Protein AF-J0L8F0-F1 (afdb_monomer)

Sequence (133 aa):
MSTRRCDAIWCPTTRRSVKHNFESKLPKYVKAKKAAEAAEATQSTLDDHLEPTLEAYSEEVFRRADDPDGFQPLEAVEHPTFRRIINLACQARHGVTLPSRKATRNDLVNMLNKYYIDLAARLKFRDFADAQT

Solvent-accessible surface area (backbone atoms only — not comparable to full-atom values): 8812 Å² total; per-residue (Å²): 137,87,87,81,82,84,77,85,84,83,73,92,77,83,87,80,58,92,85,52,98,71,77,70,80,48,71,72,52,46,50,53,49,52,53,52,51,58,71,70,57,70,78,74,74,68,65,92,73,59,71,83,75,71,83,76,91,43,74,70,58,52,58,66,69,53,54,88,83,51,96,64,66,76,66,55,72,70,34,68,68,48,49,50,50,50,57,54,45,74,68,38,91,84,61,74,86,78,75,52,72,68,55,51,51,51,51,51,52,52,52,52,52,52,50,53,51,53,51,52,50,58,50,55,60,46,63,59,58,72,71,76,117

Foldseek 3Di:
DDDDDPDDPDDPPPPPDPPDPDDPPDPVSVVVVVVVVVVVPPPPPCVVVDDDDDPDDDPVVVVVVPDPPPPDPPCCCVDPVSVVVVVVQVPDPVGDDDDDPVRVVVVVVVVVVVVVVVVVVVVVVVVVVVVVD

Organism: Auricularia subglabra (strain TFB-10046 / SS5) (NCBI:txid717982)

Radius of gyration: 40.07 Å; Cα contacts (8 Å, |Δi|>4): 12; chains: 1; bounding box: 54×45×141 Å

Mean predicted aligned error: 17.99 Å

Secondary structure (DSSP, 8-state):
-----------------TTTT-----HHHHHHHHHHHHHH-----GGGG-PPPPPPP-HHHHHHHS-TTS---THHHH-HHHHHHHHHHHT-TT---PPPHHHHHHHHHHHHHHHHHHHHHHHHHHHHHTT--

pLDDT: mean 75.06, std 17.0, range [38.81, 97.56]

Structure (mmCIF, N/CA/C/O backbone):
data_AF-J0L8F0-F1
#
_entry.id   AF-J0L8F0-F1
#
loop_
_atom_site.group_PDB
_atom_site.id
_atom_site.type_symbol
_atom_site.label_atom_id
_atom_site.label_alt_id
_atom_site.label_comp_id
_atom_site.label_asym_id
_atom_site.label_entity_id
_atom_site.label_seq_id
_atom_site.pdbx_PDB_ins_code
_atom_site.Cartn_x
_atom_site.Cartn_y
_atom_site.Cartn_z
_atom_site.occupancy
_atom_site.B_iso_or_equiv
_atom_site.auth_seq_id
_atom_site.auth_comp_id
_atom_site.auth_asym_id
_atom_site.auth_atom_id
_atom_site.pdbx_PDB_model_num
ATOM 1 N N . MET A 1 1 ? 9.768 -31.639 104.583 1.00 38.88 1 MET A N 1
ATOM 2 C CA . MET A 1 1 ? 10.051 -32.706 103.596 1.00 38.88 1 MET A CA 1
ATOM 3 C C . MET A 1 1 ? 9.708 -32.179 102.211 1.00 38.88 1 MET A C 1
ATOM 5 O O . MET A 1 1 ? 8.717 -31.479 102.067 1.00 38.88 1 MET A O 1
ATOM 9 N N . SER A 1 2 ? 10.621 -32.396 101.267 1.00 41.25 2 SER A N 1
ATOM 10 C CA . SER A 1 2 ? 10.788 -31.679 99.998 1.00 41.25 2 SER A CA 1
ATOM 11 C C . SER A 1 2 ? 9.739 -32.034 98.932 1.00 41.25 2 SER A C 1
ATOM 13 O O . SER A 1 2 ? 9.298 -33.175 98.824 1.00 41.25 2 SER A O 1
ATOM 15 N N . THR A 1 3 ? 9.362 -31.019 98.157 1.00 46.62 3 THR A N 1
ATOM 16 C CA . THR A 1 3 ? 8.461 -31.017 97.001 1.00 46.62 3 THR A CA 1
ATOM 17 C C . THR A 1 3 ? 9.055 -31.739 95.790 1.00 46.62 3 THR A C 1
ATOM 19 O O . THR A 1 3 ? 10.234 -31.579 95.489 1.00 46.62 3 THR A O 1
ATOM 22 N N . ARG A 1 4 ? 8.215 -32.418 94.997 1.00 44.25 4 ARG A N 1
ATOM 23 C CA . ARG A 1 4 ? 8.431 -32.555 93.544 1.00 44.25 4 ARG A CA 1
ATOM 24 C C . ARG A 1 4 ? 7.101 -32.394 92.811 1.00 44.25 4 ARG A C 1
ATOM 26 O O . ARG A 1 4 ? 6.342 -33.345 92.665 1.00 44.25 4 ARG A O 1
ATOM 33 N N . ARG A 1 5 ? 6.816 -31.161 92.379 1.00 41.91 5 ARG A N 1
ATOM 34 C CA . ARG A 1 5 ? 5.897 -30.900 91.266 1.00 41.91 5 ARG A CA 1
ATOM 35 C C . ARG A 1 5 ? 6.649 -31.263 89.990 1.00 41.91 5 ARG A C 1
ATOM 37 O O . ARG A 1 5 ? 7.741 -30.759 89.755 1.00 41.91 5 ARG A O 1
ATOM 44 N N . CYS A 1 6 ? 6.094 -32.181 89.213 1.00 38.81 6 CYS A N 1
ATOM 45 C CA . CYS A 1 6 ? 6.542 -32.434 87.854 1.00 38.81 6 CYS A CA 1
ATOM 46 C C . CYS A 1 6 ? 5.994 -31.300 86.984 1.00 38.81 6 CYS A C 1
ATOM 48 O O . CYS A 1 6 ? 4.809 -31.290 86.656 1.00 38.81 6 CYS A O 1
ATOM 50 N N . ASP A 1 7 ? 6.841 -30.321 86.679 1.00 39.78 7 ASP A N 1
ATOM 51 C CA . ASP A 1 7 ? 6.484 -29.207 85.810 1.00 39.78 7 ASP A CA 1
ATOM 52 C C . ASP A 1 7 ? 6.374 -29.682 84.356 1.00 39.78 7 ASP A C 1
ATOM 54 O O . ASP A 1 7 ? 7.270 -30.313 83.789 1.00 39.78 7 ASP A O 1
ATOM 58 N N . ALA A 1 8 ? 5.222 -29.384 83.765 1.00 45.97 8 ALA A N 1
ATOM 59 C CA . ALA A 1 8 ? 4.891 -29.633 82.377 1.00 45.97 8 ALA A CA 1
ATOM 60 C C . ALA A 1 8 ? 5.794 -28.802 81.448 1.00 45.97 8 ALA A C 1
ATOM 62 O O . ALA A 1 8 ? 5.611 -27.597 81.304 1.00 45.97 8 ALA A O 1
ATOM 63 N N . ILE A 1 9 ? 6.751 -29.452 80.782 1.00 52.06 9 ILE A N 1
ATOM 64 C CA . ILE A 1 9 ? 7.618 -28.812 79.772 1.00 52.06 9 ILE A CA 1
ATOM 65 C C . ILE A 1 9 ? 7.033 -28.934 78.351 1.00 52.06 9 ILE A C 1
ATOM 67 O O . ILE A 1 9 ? 7.550 -28.343 77.405 1.00 52.06 9 ILE A O 1
ATOM 71 N N . TRP A 1 10 ? 5.908 -29.627 78.161 1.00 42.44 10 TRP A N 1
ATOM 72 C CA . TRP A 1 10 ? 5.349 -29.836 76.825 1.00 42.44 10 TRP A CA 1
ATOM 73 C C . TRP A 1 10 ? 4.042 -29.071 76.600 1.00 42.44 10 TRP A C 1
ATOM 75 O O . TRP A 1 10 ? 2.949 -29.605 76.740 1.00 42.44 10 TRP A O 1
ATOM 85 N N . CYS A 1 11 ? 4.171 -27.797 76.226 1.00 41.72 11 CYS A N 1
ATOM 86 C CA . CYS A 1 11 ? 3.097 -27.026 75.601 1.00 41.72 11 CYS A CA 1
ATOM 87 C C . CYS A 1 11 ? 3.543 -26.651 74.174 1.00 41.72 11 CYS A C 1
ATOM 89 O O . CYS A 1 11 ? 4.398 -25.774 74.018 1.00 41.72 11 CYS A O 1
ATOM 91 N N . PRO A 1 12 ? 3.040 -27.307 73.111 1.00 44.81 12 PRO A N 1
ATOM 92 C CA . PRO A 1 12 ? 3.456 -27.025 71.745 1.00 44.81 12 PRO A CA 1
ATOM 93 C C . PRO A 1 12 ? 2.589 -25.917 71.128 1.00 44.81 12 PRO A C 1
ATOM 95 O O . PRO A 1 12 ? 1.924 -26.118 70.118 1.00 44.81 12 PRO A O 1
ATOM 98 N N . THR A 1 13 ? 2.602 -24.712 71.700 1.00 49.81 13 THR A N 1
ATOM 99 C CA . THR A 1 13 ? 2.203 -23.504 70.956 1.00 49.81 13 THR A CA 1
ATOM 100 C C . THR A 1 13 ? 3.451 -22.886 70.346 1.00 49.81 13 THR A C 1
ATOM 102 O O . THR A 1 13 ? 4.090 -21.999 70.913 1.00 49.81 13 THR A O 1
ATOM 105 N N . THR A 1 14 ? 3.838 -23.394 69.178 1.00 50.06 14 THR A N 1
ATOM 106 C CA . THR A 1 14 ? 4.940 -22.879 68.364 1.00 50.06 14 THR A CA 1
ATOM 107 C C . THR A 1 14 ? 4.647 -21.459 67.877 1.00 50.06 14 THR A C 1
ATOM 109 O O . THR A 1 14 ? 4.181 -21.249 66.761 1.00 50.06 14 THR A O 1
ATOM 112 N N . ARG A 1 15 ? 5.002 -20.458 68.687 1.00 44.53 15 ARG A N 1
ATOM 113 C CA . ARG A 1 15 ? 5.361 -19.112 68.216 1.00 44.53 15 ARG A CA 1
ATOM 114 C C . ARG A 1 15 ? 6.876 -19.087 67.991 1.00 44.53 15 ARG A C 1
ATOM 116 O O . ARG A 1 15 ? 7.628 -18.507 68.766 1.00 44.53 15 ARG A O 1
ATOM 123 N N . ARG A 1 16 ? 7.344 -19.778 66.949 1.00 47.50 16 ARG A N 1
ATOM 124 C CA . ARG A 1 16 ? 8.765 -19.811 66.559 1.00 47.50 16 ARG A CA 1
ATOM 125 C C . ARG A 1 16 ? 8.913 -19.573 65.057 1.00 47.50 16 ARG A C 1
ATOM 127 O O . ARG A 1 16 ? 9.408 -20.429 64.344 1.00 47.50 16 ARG A O 1
ATOM 134 N N . SER A 1 17 ? 8.459 -18.421 64.567 1.00 52.09 17 SER A N 1
ATOM 135 C CA . SER A 1 17 ? 8.684 -18.031 63.163 1.00 52.09 17 SER A CA 1
ATOM 136 C C . SER A 1 17 ? 9.100 -16.574 62.965 1.00 52.09 17 SER A C 1
ATOM 138 O O . SER A 1 17 ? 9.171 -16.116 61.836 1.00 52.09 17 SER A O 1
ATOM 140 N N . VAL A 1 18 ? 9.413 -15.830 64.029 1.00 52.84 18 VAL A N 1
ATOM 141 C CA . VAL A 1 18 ? 9.713 -14.389 63.898 1.00 52.84 18 VAL A CA 1
ATOM 142 C C . VAL A 1 18 ? 11.169 -14.120 63.466 1.00 52.84 18 VAL A C 1
ATOM 144 O O . VAL A 1 18 ? 11.537 -12.977 63.246 1.00 52.84 18 VAL A O 1
ATOM 147 N N . LYS A 1 19 ? 12.028 -15.146 63.334 1.00 53.00 19 LYS A N 1
ATOM 148 C CA . LYS A 1 19 ? 13.479 -14.952 63.097 1.00 53.00 19 LYS A CA 1
ATOM 149 C C . LYS A 1 19 ? 13.985 -15.263 61.688 1.00 53.00 19 LYS A C 1
ATOM 151 O O . LYS A 1 19 ? 15.099 -14.883 61.358 1.00 53.00 19 LYS A O 1
ATOM 156 N N . HIS A 1 20 ? 13.187 -15.906 60.849 1.00 54.41 20 HIS A N 1
ATOM 157 C CA . HIS A 1 20 ? 13.541 -16.173 59.456 1.00 54.41 20 HIS A CA 1
ATOM 158 C C . HIS A 1 20 ? 12.282 -15.923 58.646 1.00 54.41 20 HIS A C 1
ATOM 160 O O . HIS A 1 20 ? 11.231 -16.367 59.097 1.00 54.41 20 HIS A O 1
ATOM 166 N N . ASN A 1 21 ? 12.376 -15.203 57.525 1.00 60.09 21 ASN A N 1
ATOM 167 C CA . ASN A 1 21 ? 11.278 -14.880 56.604 1.00 60.09 21 ASN A CA 1
ATOM 168 C C . ASN A 1 21 ? 10.587 -16.154 56.080 1.00 60.09 21 ASN A C 1
ATOM 170 O O . ASN A 1 21 ? 10.769 -16.568 54.939 1.00 60.09 21 ASN A O 1
ATOM 174 N N . PHE A 1 22 ? 9.847 -16.831 56.949 1.00 68.88 22 PHE A N 1
ATOM 175 C CA . PHE A 1 22 ? 9.285 -18.140 56.705 1.00 68.88 22 PHE A CA 1
ATOM 176 C C . PHE A 1 22 ? 7.911 -17.948 56.089 1.00 68.88 22 PHE A C 1
ATOM 178 O O . PHE A 1 22 ? 6.925 -17.673 56.776 1.00 68.88 22 PHE A O 1
ATOM 185 N N . GLU A 1 23 ? 7.853 -18.090 54.772 1.00 69.56 23 GLU A N 1
ATOM 186 C CA . GLU A 1 23 ? 6.590 -18.153 54.059 1.00 69.56 23 GLU A CA 1
ATOM 187 C C . GLU A 1 23 ? 5.910 -19.497 54.326 1.00 69.56 23 GLU A C 1
ATOM 189 O O . GLU A 1 23 ? 6.387 -20.558 53.918 1.00 69.56 23 GLU A O 1
ATOM 194 N N . SER A 1 24 ? 4.754 -19.460 54.988 1.00 73.94 24 SER A N 1
ATOM 195 C CA . SER A 1 24 ? 3.935 -20.652 55.197 1.00 73.94 24 SER A CA 1
ATOM 196 C C . SER A 1 24 ? 3.405 -21.177 53.858 1.00 73.94 24 SER A C 1
ATOM 198 O O . SER A 1 24 ? 2.461 -20.629 53.288 1.00 73.94 24 SER A O 1
ATOM 200 N N . LYS A 1 25 ? 3.988 -22.275 53.362 1.00 81.19 25 LYS A N 1
ATOM 201 C CA . LYS A 1 25 ? 3.485 -23.024 52.193 1.00 81.19 25 LYS A CA 1
ATOM 202 C C . LYS A 1 25 ? 2.386 -24.033 52.555 1.00 81.19 25 LYS A C 1
ATOM 204 O O . LYS A 1 25 ? 2.030 -24.884 51.744 1.00 81.19 25 LYS A O 1
ATOM 209 N N . LEU A 1 26 ? 1.837 -23.962 53.771 1.00 84.75 26 LEU A N 1
ATOM 210 C CA . LEU A 1 26 ? 0.751 -24.843 54.191 1.00 84.75 26 LEU A CA 1
ATOM 211 C C . LEU A 1 26 ? -0.477 -24.636 53.288 1.00 84.75 26 LEU A C 1
ATOM 213 O O . LEU A 1 26 ? -0.871 -23.486 53.066 1.00 84.75 26 LEU A O 1
ATOM 217 N N . PRO A 1 27 ? -1.150 -25.712 52.835 1.00 81.88 27 PRO A N 1
ATOM 218 C CA . PRO A 1 27 ? -2.264 -25.611 51.891 1.00 81.88 27 PRO A CA 1
ATOM 219 C C . PRO A 1 27 ? -3.368 -24.643 52.333 1.00 81.88 27 PRO A C 1
ATOM 221 O O . PRO A 1 27 ? -3.933 -23.927 51.511 1.00 81.88 27 PRO A O 1
ATOM 224 N N . LYS A 1 28 ? -3.651 -24.579 53.640 1.00 83.88 28 LYS A N 1
ATOM 225 C CA . LYS A 1 28 ? -4.649 -23.668 54.217 1.00 83.88 28 LYS A CA 1
ATOM 226 C C . LYS A 1 28 ? -4.251 -22.192 54.077 1.00 83.88 28 LYS A C 1
ATOM 228 O O . LYS A 1 28 ? -5.088 -21.374 53.714 1.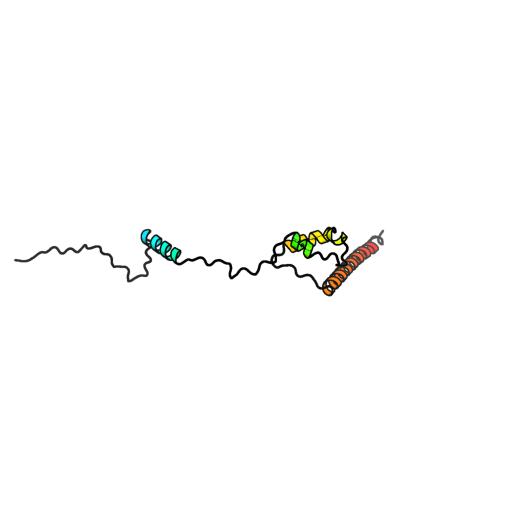00 83.88 28 LYS A O 1
ATOM 233 N N . TYR A 1 29 ? -2.982 -21.866 54.324 1.00 79.38 29 TYR A N 1
ATOM 234 C CA . TYR A 1 29 ? -2.463 -20.497 54.238 1.00 79.38 29 TYR A CA 1
ATOM 235 C C . TYR A 1 29 ? -2.312 -20.034 52.789 1.00 79.38 29 TYR A C 1
ATOM 237 O O . TYR A 1 29 ? -2.697 -18.915 52.465 1.00 79.38 29 TYR A O 1
ATOM 245 N N . VAL A 1 30 ? -1.844 -20.910 51.895 1.00 83.12 30 VAL A N 1
ATOM 246 C CA . VAL A 1 30 ? -1.730 -20.599 50.461 1.00 83.12 30 VAL A CA 1
ATOM 247 C C . VAL A 1 30 ? -3.107 -20.363 49.834 1.00 83.12 30 VAL A C 1
ATOM 249 O O . VAL A 1 30 ? -3.259 -19.434 49.047 1.00 83.12 30 VAL A O 1
ATOM 252 N N . LYS A 1 31 ? -4.128 -21.153 50.200 1.00 81.38 31 LYS A N 1
ATOM 253 C CA . LYS A 1 31 ? -5.507 -20.940 49.725 1.00 81.38 31 LYS A CA 1
ATOM 254 C C . LYS A 1 31 ? -6.090 -19.613 50.211 1.00 81.38 31 LYS A C 1
ATOM 256 O O . LYS A 1 31 ? -6.673 -18.895 49.409 1.00 81.38 31 LYS A O 1
ATOM 261 N N . ALA A 1 32 ? -5.901 -19.275 51.487 1.00 79.75 32 ALA A N 1
ATOM 262 C CA . ALA A 1 32 ? -6.363 -18.001 52.039 1.00 79.75 32 ALA A CA 1
ATOM 263 C C . ALA A 1 32 ? -5.670 -16.804 51.369 1.00 79.75 32 ALA A C 1
ATOM 265 O O . ALA A 1 32 ? -6.332 -15.831 51.023 1.00 79.75 32 ALA A O 1
ATOM 266 N N . LYS A 1 33 ? -4.359 -16.909 51.116 1.00 79.94 33 LYS A N 1
ATOM 267 C CA . LYS A 1 33 ? -3.599 -15.869 50.416 1.00 79.94 33 LYS A CA 1
ATOM 268 C C . LYS A 1 33 ? -4.074 -15.691 48.973 1.00 79.94 33 LYS A C 1
ATOM 270 O O . LYS A 1 33 ? -4.363 -14.576 48.578 1.00 79.94 33 LYS A O 1
ATOM 275 N N . LYS A 1 34 ? -4.247 -16.786 48.225 1.00 77.62 34 LYS A N 1
ATOM 276 C CA . LYS A 1 34 ? -4.776 -16.740 46.853 1.00 77.62 34 LYS A CA 1
ATOM 277 C C . LYS A 1 34 ? -6.199 -16.188 46.783 1.00 77.62 34 LYS A C 1
ATOM 279 O O . LYS A 1 34 ? -6.527 -15.517 45.819 1.00 77.62 34 LYS A O 1
ATOM 284 N N . ALA A 1 35 ? -7.040 -16.470 47.778 1.00 75.81 35 ALA A N 1
ATOM 285 C CA . ALA A 1 35 ? -8.392 -15.919 47.846 1.00 75.81 35 ALA A CA 1
ATOM 286 C C . ALA A 1 35 ? -8.389 -14.410 48.143 1.00 75.81 35 ALA A C 1
ATOM 288 O O . ALA A 1 35 ? -9.184 -13.684 47.560 1.00 75.81 35 ALA A O 1
ATOM 289 N N . ALA A 1 36 ? -7.480 -13.940 49.004 1.00 73.31 36 ALA A N 1
ATOM 290 C CA . ALA A 1 36 ? -7.286 -12.513 49.262 1.00 73.31 36 ALA A CA 1
ATOM 291 C C . ALA A 1 36 ? -6.698 -11.786 48.038 1.00 73.31 36 ALA A C 1
ATOM 293 O O . ALA A 1 36 ? -7.227 -10.765 47.620 1.00 73.31 36 ALA A O 1
ATOM 294 N N . GLU A 1 37 ? -5.675 -12.361 47.400 1.00 68.88 37 GLU A N 1
ATOM 295 C CA . GLU A 1 37 ? -5.073 -11.832 46.167 1.00 68.88 37 GLU A CA 1
ATOM 296 C C . GLU A 1 37 ? -6.072 -11.831 44.995 1.00 68.88 37 GLU A C 1
ATOM 298 O O . GLU A 1 37 ? -6.081 -10.899 44.202 1.00 68.88 37 GLU A O 1
ATOM 303 N N . ALA A 1 38 ? -6.957 -12.830 44.896 1.00 63.62 38 ALA A N 1
ATOM 304 C CA . ALA A 1 38 ? -8.018 -12.863 43.887 1.00 63.62 38 ALA A CA 1
ATOM 305 C C . ALA A 1 38 ? -9.129 -11.829 44.140 1.00 63.62 38 ALA A C 1
ATOM 307 O O . ALA A 1 38 ? -9.787 -11.413 43.191 1.00 63.62 38 ALA A O 1
ATOM 308 N N . ALA A 1 39 ? -9.342 -11.416 45.394 1.00 62.34 39 ALA A N 1
ATOM 309 C CA . ALA A 1 39 ? -10.277 -10.342 45.728 1.00 62.34 39 ALA A CA 1
ATOM 310 C C . ALA A 1 39 ? -9.706 -8.950 45.394 1.00 62.34 39 ALA A C 1
ATOM 312 O O . ALA A 1 39 ? -10.472 -8.042 45.087 1.00 62.34 39 ALA A O 1
ATOM 313 N N . GLU A 1 40 ? -8.378 -8.791 45.424 1.00 63.62 40 GLU A N 1
ATOM 314 C CA . GLU A 1 40 ? -7.681 -7.549 45.050 1.00 63.62 40 GLU A CA 1
ATOM 315 C C . GLU A 1 40 ? -7.311 -7.479 43.557 1.00 63.62 40 GLU A C 1
ATOM 317 O O . GLU A 1 40 ? -7.116 -6.392 43.016 1.00 63.62 40 GLU A O 1
ATOM 322 N N . ALA A 1 41 ? -7.248 -8.614 42.857 1.00 61.12 41 ALA A N 1
ATOM 323 C CA . ALA A 1 41 ? -6.985 -8.680 41.423 1.00 61.12 41 ALA A CA 1
ATOM 324 C C . ALA A 1 41 ? -8.257 -8.406 40.601 1.00 61.12 41 ALA A C 1
ATOM 326 O O . ALA A 1 41 ? -8.757 -9.273 39.883 1.00 61.12 41 ALA A O 1
ATOM 327 N N . THR A 1 42 ? -8.783 -7.183 40.669 1.00 64.38 42 THR A N 1
ATOM 328 C CA . THR A 1 42 ? -9.699 -6.694 39.633 1.00 64.38 42 THR A CA 1
ATOM 329 C C . THR A 1 42 ? -8.895 -6.528 38.349 1.00 64.38 42 THR A C 1
ATOM 331 O O . THR A 1 42 ? -8.123 -5.580 38.211 1.00 64.38 42 THR A O 1
ATOM 334 N N . GLN A 1 43 ? -9.027 -7.476 37.424 1.00 62.00 43 GLN A N 1
ATOM 335 C CA . GLN A 1 43 ? -8.488 -7.336 36.076 1.00 62.00 43 GLN A CA 1
ATOM 336 C C . GLN A 1 43 ? -9.102 -6.073 35.458 1.00 62.00 43 GLN A C 1
ATOM 338 O O . GLN A 1 43 ? -10.305 -6.031 35.212 1.00 62.00 43 GLN A O 1
ATOM 343 N N . SER A 1 44 ? -8.296 -5.028 35.257 1.00 67.44 44 SER A N 1
ATOM 344 C CA . SER A 1 44 ? -8.744 -3.828 34.555 1.00 67.44 44 SER A CA 1
ATOM 345 C C . SER A 1 44 ? -9.079 -4.213 33.116 1.00 67.44 44 SER A C 1
ATOM 347 O O . SER A 1 44 ? -8.275 -4.867 32.443 1.00 67.44 44 SER A O 1
ATOM 349 N N . THR A 1 45 ? -10.269 -3.848 32.649 1.00 70.19 45 THR A N 1
ATOM 350 C CA . THR A 1 45 ? -10.650 -4.005 31.246 1.00 70.19 45 THR A CA 1
ATOM 351 C C . THR A 1 45 ? -9.656 -3.240 30.376 1.00 70.19 45 THR A C 1
ATOM 353 O O . THR A 1 45 ? -9.302 -2.102 30.669 1.00 70.19 45 THR A O 1
ATOM 356 N N . LEU A 1 46 ? -9.182 -3.886 29.311 1.00 70.88 46 LEU A N 1
ATOM 357 C CA . LEU A 1 46 ? -8.184 -3.366 28.365 1.00 70.88 46 LEU A CA 1
ATOM 358 C C . LEU A 1 46 ? -8.690 -2.181 27.514 1.00 70.88 46 LEU A C 1
ATOM 360 O O . LEU A 1 46 ? -7.989 -1.755 26.601 1.00 70.88 46 LEU A O 1
ATOM 364 N N . ASP A 1 47 ? -9.883 -1.660 27.807 1.00 65.75 47 ASP A N 1
ATOM 365 C CA . ASP A 1 47 ? -10.579 -0.655 27.0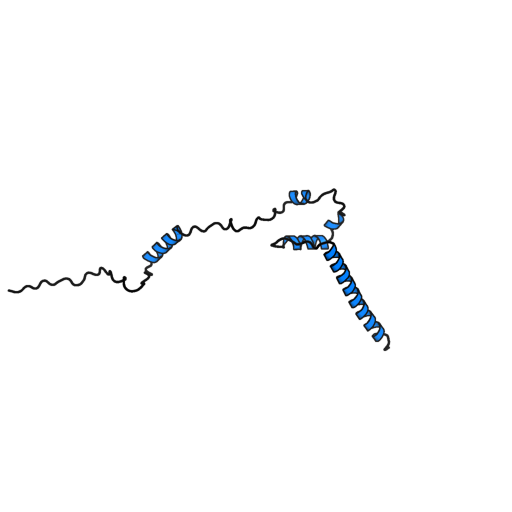00 1.00 65.75 47 ASP A CA 1
ATOM 366 C C . ASP A 1 47 ? -9.806 0.660 26.884 1.00 65.75 47 ASP A C 1
ATOM 368 O O . ASP A 1 47 ? -9.775 1.249 25.809 1.00 65.75 47 ASP A O 1
ATOM 372 N N . ASP A 1 48 ? -9.097 1.079 27.935 1.00 65.75 48 ASP A N 1
ATOM 373 C CA . ASP A 1 48 ? -8.376 2.363 27.956 1.00 65.75 48 ASP A CA 1
ATOM 374 C C . ASP A 1 48 ? -7.109 2.380 27.069 1.00 65.75 48 ASP A C 1
ATOM 376 O O . ASP A 1 48 ? -6.479 3.419 26.871 1.00 65.75 48 ASP A O 1
ATOM 380 N N . HIS A 1 49 ? -6.712 1.225 26.525 1.00 66.19 49 HIS A N 1
ATOM 381 C CA . HIS A 1 49 ? -5.559 1.080 25.626 1.00 66.19 49 HIS A CA 1
ATOM 382 C C . HIS A 1 49 ? -5.935 0.591 24.224 1.00 66.19 49 HIS A C 1
ATOM 384 O O . HIS A 1 49 ? -5.048 0.361 23.396 1.00 66.19 49 HIS A O 1
ATOM 390 N N . LEU A 1 50 ? -7.226 0.424 23.937 1.00 71.50 50 LEU A N 1
ATOM 391 C CA . LEU A 1 50 ? -7.688 0.133 22.588 1.00 71.50 50 LEU A CA 1
ATOM 392 C C . LEU A 1 50 ? -7.757 1.452 21.813 1.00 71.50 50 LEU A C 1
ATOM 394 O O . LEU A 1 50 ? -8.611 2.298 22.063 1.00 71.50 50 LEU A O 1
ATOM 398 N N . GLU A 1 51 ? -6.829 1.637 20.870 1.00 69.44 51 GLU A N 1
ATOM 399 C CA . GLU A 1 51 ? -6.931 2.718 19.887 1.00 69.44 51 GLU A CA 1
ATOM 400 C C . GLU A 1 51 ? -8.285 2.635 19.159 1.00 69.44 51 GLU A C 1
ATOM 402 O O . GLU A 1 51 ? -8.786 1.524 18.932 1.00 69.44 51 GLU A O 1
ATOM 407 N N . PRO A 1 52 ? -8.897 3.783 18.798 1.00 65.81 52 PRO A N 1
ATOM 408 C CA . PRO A 1 52 ? -10.205 3.800 18.161 1.00 65.81 52 PRO A CA 1
ATOM 409 C C . PRO A 1 52 ? -10.188 2.895 16.934 1.00 65.81 52 PRO A C 1
ATOM 411 O O . PRO A 1 52 ? -9.351 3.023 16.037 1.00 65.81 52 PRO A O 1
ATOM 414 N N . THR A 1 53 ? -11.114 1.944 16.922 1.00 66.25 53 THR A N 1
ATOM 415 C CA . THR A 1 53 ? -11.293 1.029 15.805 1.00 66.25 53 THR A CA 1
ATOM 416 C C . THR A 1 53 ? -11.718 1.858 14.598 1.00 66.25 53 THR A C 1
ATOM 418 O O . THR A 1 53 ? -12.665 2.639 14.682 1.00 66.25 53 THR A O 1
ATOM 421 N N . LEU A 1 54 ? -10.994 1.716 13.484 1.00 69.69 54 LEU A N 1
ATOM 422 C CA . LEU A 1 54 ? -11.413 2.245 12.184 1.00 69.69 54 LEU A CA 1
ATOM 423 C C . LEU A 1 54 ? -12.871 1.832 11.925 1.00 69.69 54 LEU A C 1
ATOM 425 O O . LEU A 1 54 ? -13.259 0.728 12.320 1.00 69.69 54 LEU A O 1
ATOM 429 N N . GLU A 1 55 ? -13.666 2.708 11.296 1.00 73.88 55 GLU A N 1
ATOM 430 C CA . GLU A 1 55 ? -15.078 2.430 10.997 1.00 73.88 55 GLU A CA 1
ATOM 431 C C . GLU A 1 55 ? -15.230 1.026 10.402 1.00 73.88 55 GLU A C 1
ATOM 433 O O . GLU A 1 55 ? -14.562 0.662 9.430 1.00 73.88 55 GLU A O 1
ATOM 438 N N . ALA A 1 56 ? -16.080 0.212 11.031 1.00 79.00 56 ALA A N 1
ATOM 439 C CA . ALA A 1 56 ? -16.290 -1.156 10.596 1.00 79.00 56 ALA A CA 1
ATOM 440 C C . ALA A 1 56 ? -16.864 -1.165 9.174 1.00 79.00 56 ALA A C 1
ATOM 442 O O . ALA A 1 56 ? -17.788 -0.413 8.854 1.00 79.00 56 ALA A O 1
ATOM 443 N N . TYR A 1 57 ? -16.334 -2.047 8.326 1.00 82.31 57 TYR A N 1
ATOM 444 C CA . TYR A 1 57 ? -16.833 -2.206 6.967 1.00 82.31 57 TYR A CA 1
ATOM 445 C C . TYR A 1 57 ? -18.319 -2.591 6.986 1.00 82.31 57 TYR A C 1
ATOM 447 O O . TYR A 1 57 ? -18.709 -3.599 7.577 1.00 82.31 57 TYR A O 1
ATOM 455 N N . SER A 1 58 ? -19.137 -1.799 6.299 1.00 87.00 58 SER A N 1
ATOM 456 C CA . SER A 1 58 ? -20.508 -2.148 5.942 1.00 87.00 58 SER A CA 1
ATOM 457 C C . SER A 1 58 ? -20.762 -1.755 4.490 1.00 87.00 58 SER A C 1
ATOM 459 O O . SER A 1 58 ? -20.197 -0.782 3.989 1.00 87.00 58 SER A O 1
ATOM 461 N N . GLU A 1 59 ? -21.622 -2.512 3.813 1.00 85.69 59 GLU A N 1
ATOM 462 C CA . GLU A 1 59 ? -21.979 -2.272 2.410 1.00 85.69 59 GLU A CA 1
ATOM 463 C C . GLU A 1 59 ? -22.590 -0.874 2.210 1.00 85.69 59 GLU A C 1
ATOM 465 O O . GLU A 1 59 ? -22.345 -0.215 1.205 1.00 85.69 59 GLU A O 1
ATOM 470 N N . GLU A 1 60 ? -23.345 -0.385 3.196 1.00 87.06 60 GLU A N 1
ATOM 471 C CA . GLU A 1 60 ? -23.953 0.948 3.172 1.00 87.06 60 GLU A CA 1
ATOM 472 C C . GLU A 1 60 ? -22.905 2.065 3.241 1.00 87.06 60 GLU A C 1
ATOM 474 O O . GLU A 1 60 ? -23.000 3.045 2.501 1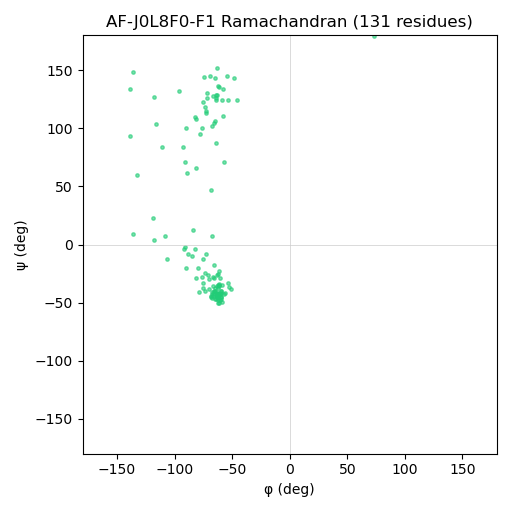.00 87.06 60 GLU A O 1
ATOM 479 N N . VAL A 1 61 ? -21.889 1.910 4.099 1.00 86.38 61 VAL A N 1
ATOM 480 C CA . VAL A 1 61 ? -20.766 2.856 4.200 1.00 86.38 61 VAL A CA 1
ATOM 481 C C . VAL A 1 61 ? -19.926 2.816 2.929 1.00 86.38 61 VAL A C 1
ATOM 483 O O . VAL A 1 61 ? -19.555 3.868 2.417 1.00 86.38 61 VAL A O 1
ATOM 486 N N . PHE A 1 62 ? -19.686 1.626 2.372 1.00 83.81 62 PHE A N 1
ATOM 487 C CA . PHE A 1 62 ? -18.942 1.476 1.122 1.00 83.81 62 PHE A CA 1
ATOM 488 C C . PHE A 1 62 ? -19.651 2.163 -0.052 1.00 83.81 62 PHE A C 1
ATOM 490 O O . PHE A 1 62 ? -19.035 2.956 -0.755 1.00 83.81 62 PHE A O 1
ATOM 497 N N . ARG A 1 63 ? -20.961 1.942 -0.214 1.00 83.69 63 ARG A N 1
ATOM 498 C CA . ARG A 1 63 ? -21.760 2.604 -1.262 1.00 83.69 63 ARG A CA 1
ATOM 499 C C . ARG A 1 63 ? -21.889 4.107 -1.073 1.00 83.69 63 ARG A C 1
ATOM 501 O O . ARG A 1 63 ? -22.076 4.814 -2.049 1.00 83.69 63 ARG A O 1
ATOM 508 N N . ARG A 1 64 ? -21.840 4.595 0.169 1.00 82.06 64 ARG A N 1
ATOM 509 C CA . ARG A 1 64 ? -21.835 6.036 0.454 1.00 82.06 64 ARG A CA 1
ATOM 510 C C . ARG A 1 64 ? -20.476 6.670 0.164 1.00 82.06 64 ARG A C 1
ATOM 512 O O . ARG A 1 64 ? -20.433 7.835 -0.199 1.00 82.06 64 ARG A O 1
ATOM 519 N N . ALA A 1 65 ? -19.389 5.931 0.375 1.00 78.19 65 ALA A N 1
ATOM 520 C CA . ALA A 1 65 ? -18.038 6.381 0.056 1.00 78.19 65 ALA A CA 1
ATOM 521 C C . ALA A 1 65 ? -17.763 6.388 -1.456 1.00 78.19 65 ALA A C 1
ATOM 523 O O . ALA A 1 65 ? -16.883 7.114 -1.916 1.00 78.19 65 ALA A O 1
ATOM 524 N N . ASP A 1 66 ? -18.497 5.573 -2.213 1.00 72.44 66 ASP A N 1
ATOM 525 C CA . ASP A 1 66 ? -18.473 5.577 -3.670 1.00 72.44 66 ASP A CA 1
ATOM 526 C C . ASP A 1 66 ? -19.311 6.758 -4.190 1.00 72.44 66 ASP A C 1
ATOM 528 O O . ASP A 1 66 ? -20.536 6.687 -4.276 1.00 72.44 66 ASP A O 1
ATOM 532 N N . ASP A 1 67 ? -18.654 7.885 -4.474 1.00 68.31 67 ASP A N 1
ATOM 533 C CA . ASP A 1 67 ? -19.305 9.062 -5.054 1.00 68.31 67 ASP A CA 1
ATOM 534 C C . ASP A 1 67 ? -19.635 8.796 -6.537 1.00 68.31 67 ASP A C 1
ATOM 536 O O . ASP A 1 67 ? -18.712 8.734 -7.359 1.00 68.31 67 ASP A O 1
ATOM 540 N N . PRO A 1 68 ? -20.922 8.717 -6.935 1.00 65.50 68 PRO A N 1
ATOM 541 C CA . PRO A 1 68 ? -21.306 8.482 -8.332 1.00 65.50 68 PRO A CA 1
ATOM 542 C C . PRO A 1 68 ? -20.922 9.645 -9.264 1.00 65.50 68 PRO A C 1
ATOM 544 O O . PRO A 1 68 ? -20.861 9.469 -10.479 1.00 65.50 68 PRO A O 1
ATOM 547 N N . ASP A 1 69 ? -20.644 10.821 -8.694 1.00 70.56 69 ASP A N 1
ATOM 548 C CA . ASP A 1 69 ? -20.211 12.028 -9.406 1.00 70.56 69 ASP A CA 1
ATOM 549 C C . ASP A 1 69 ? -18.685 12.098 -9.583 1.00 70.56 69 ASP A C 1
ATOM 551 O O . ASP A 1 69 ? -18.158 12.969 -10.285 1.00 70.56 69 ASP A O 1
ATOM 555 N N . GLY A 1 70 ? -17.946 11.184 -8.947 1.00 70.38 70 GLY A N 1
ATOM 556 C CA . GLY A 1 70 ? -16.524 11.033 -9.185 1.00 70.38 70 GLY A CA 1
ATOM 557 C C . GLY A 1 70 ? -16.304 10.598 -10.629 1.00 70.38 70 GLY A C 1
ATOM 558 O O . GLY A 1 70 ? -16.814 9.571 -11.058 1.00 70.38 70 GLY A O 1
ATOM 559 N N . PHE A 1 71 ? -15.503 11.347 -11.390 1.00 70.62 71 PHE A N 1
ATOM 560 C CA . PHE A 1 71 ? -15.067 10.979 -12.747 1.00 70.62 71 PHE A CA 1
ATOM 561 C C . PHE A 1 71 ? -14.113 9.762 -12.748 1.00 70.62 71 PHE A C 1
ATOM 563 O O . PHE A 1 71 ? -13.039 9.798 -13.354 1.00 70.62 71 PHE A O 1
ATOM 570 N N . GLN A 1 72 ? -14.455 8.698 -12.025 1.00 73.62 72 GLN A N 1
ATOM 571 C CA . GLN A 1 72 ? -13.732 7.440 -12.007 1.00 73.62 72 GLN A CA 1
ATOM 572 C C . GLN A 1 72 ? -14.410 6.473 -12.984 1.00 73.62 72 GLN A C 1
ATOM 574 O O . GLN A 1 72 ? -15.632 6.337 -12.977 1.00 73.62 72 GLN A O 1
ATOM 579 N N . PRO A 1 73 ? -13.650 5.804 -13.860 1.00 79.44 73 PRO A N 1
ATOM 580 C CA . PRO A 1 73 ? -14.225 4.805 -14.746 1.00 79.44 73 PRO A CA 1
ATOM 581 C C . PRO A 1 73 ? -14.727 3.613 -13.922 1.00 79.44 73 PRO A C 1
ATOM 583 O O . PRO A 1 73 ? -13.959 3.028 -13.161 1.00 79.44 73 PRO A O 1
ATOM 586 N N . LEU A 1 74 ? -15.990 3.220 -14.118 1.00 78.94 74 LEU A N 1
ATOM 587 C CA . LEU A 1 74 ? -16.619 2.063 -13.454 1.00 78.94 74 LEU A CA 1
ATOM 588 C C . LEU A 1 74 ? -15.804 0.769 -13.641 1.00 78.94 74 LEU A C 1
ATOM 590 O O . LEU A 1 74 ? -15.698 -0.056 -12.736 1.00 78.94 74 LEU A O 1
ATOM 594 N N . GLU A 1 75 ? -15.140 0.640 -14.790 1.00 83.75 75 GLU A N 1
ATOM 595 C CA . GLU A 1 75 ? -14.256 -0.484 -15.120 1.00 83.75 75 GLU A CA 1
ATOM 596 C C . GLU A 1 75 ? -13.054 -0.620 -14.167 1.00 83.75 75 GLU A C 1
ATOM 598 O O . GLU A 1 75 ? -12.495 -1.710 -14.020 1.00 83.75 75 GLU A O 1
ATOM 603 N N . ALA A 1 76 ? -12.647 0.454 -13.475 1.00 81.62 76 ALA A N 1
ATOM 604 C CA . ALA A 1 76 ? -11.534 0.396 -12.529 1.00 81.62 76 ALA A CA 1
ATOM 605 C C . ALA A 1 76 ? -11.809 -0.577 -11.372 1.00 81.62 76 ALA A C 1
ATOM 607 O O . ALA A 1 76 ? -10.889 -1.272 -10.934 1.00 81.62 76 ALA A O 1
ATOM 608 N N . VAL A 1 77 ? -13.065 -0.679 -10.923 1.00 82.25 77 VAL A N 1
ATOM 609 C CA . VAL A 1 77 ? -13.483 -1.577 -9.831 1.00 82.25 77 VAL A CA 1
ATOM 610 C C . VAL A 1 77 ? -13.423 -3.050 -10.257 1.00 82.25 77 VAL A C 1
ATOM 612 O O . VAL A 1 77 ? -13.153 -3.950 -9.452 1.00 82.25 77 VAL A O 1
ATOM 615 N N . GLU A 1 78 ? -13.622 -3.317 -11.546 1.00 87.12 78 GLU A N 1
ATOM 616 C CA . GLU A 1 78 ? -13.574 -4.665 -12.113 1.00 87.12 78 GLU A CA 1
ATOM 617 C C . GLU A 1 78 ? -12.144 -5.153 -12.360 1.00 87.12 78 GLU A C 1
ATOM 619 O O . GLU A 1 78 ? -11.898 -6.362 -12.415 1.00 87.12 78 GLU A O 1
ATOM 624 N N . HIS A 1 79 ? -11.181 -4.233 -12.448 1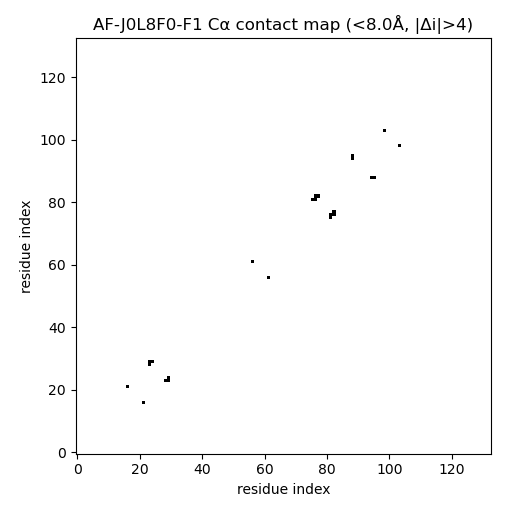.00 93.12 79 HIS A N 1
ATOM 625 C CA . HIS A 1 79 ? -9.807 -4.569 -12.778 1.00 93.12 79 HIS A CA 1
ATOM 626 C C . HIS A 1 79 ? -9.169 -5.490 -11.711 1.00 93.12 79 HIS A C 1
ATOM 628 O O . HIS A 1 79 ? -9.150 -5.163 -10.517 1.00 93.12 79 HIS A O 1
ATOM 634 N N . PRO A 1 80 ? -8.561 -6.631 -12.098 1.00 93.56 80 PRO A N 1
ATOM 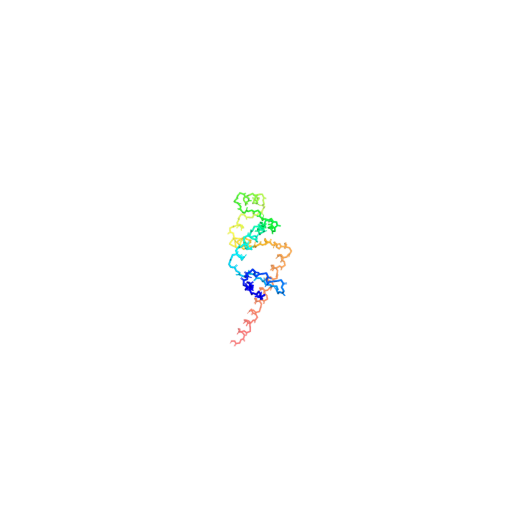635 C CA . PRO A 1 80 ? -8.060 -7.627 -11.145 1.00 93.56 80 PRO A CA 1
ATOM 636 C C . PRO A 1 80 ? -6.973 -7.071 -10.216 1.00 93.56 80 PRO A C 1
ATOM 638 O O . PRO A 1 80 ? -6.909 -7.431 -9.039 1.00 93.56 80 PRO A O 1
ATOM 641 N N . THR A 1 81 ? -6.138 -6.151 -10.709 1.00 92.06 81 THR A N 1
ATOM 642 C CA . THR A 1 81 ? -5.117 -5.491 -9.881 1.00 92.06 81 THR A CA 1
ATOM 643 C C . THR A 1 81 ? -5.744 -4.595 -8.817 1.00 92.06 81 THR A C 1
ATOM 645 O O . THR A 1 81 ? -5.234 -4.547 -7.702 1.00 92.06 81 THR A O 1
ATOM 648 N N . PHE A 1 82 ? -6.861 -3.929 -9.122 1.00 89.00 82 PHE A N 1
ATOM 649 C CA . PHE A 1 82 ? -7.554 -3.077 -8.158 1.00 89.00 82 PHE A CA 1
ATOM 650 C C . PHE A 1 82 ? -8.152 -3.918 -7.023 1.00 89.00 82 PHE A C 1
ATOM 652 O O . PHE A 1 82 ? -7.879 -3.652 -5.853 1.00 89.00 82 PHE A O 1
ATOM 659 N N . ARG A 1 83 ? -8.818 -5.034 -7.356 1.00 91.19 83 ARG A N 1
ATOM 660 C CA . ARG A 1 83 ? -9.300 -6.018 -6.365 1.00 91.19 83 ARG A CA 1
ATOM 661 C C . ARG A 1 83 ? -8.175 -6.556 -5.480 1.00 91.19 83 ARG A C 1
ATOM 663 O O . ARG A 1 83 ? -8.336 -6.684 -4.269 1.00 91.19 83 ARG A O 1
ATOM 670 N N . ARG A 1 84 ? -7.010 -6.846 -6.069 1.00 93.19 84 ARG A N 1
ATOM 671 C CA . ARG A 1 84 ? -5.829 -7.290 -5.315 1.00 93.19 84 ARG A CA 1
ATOM 672 C C . ARG A 1 84 ? -5.342 -6.221 -4.334 1.00 93.19 84 ARG A C 1
ATOM 674 O O . ARG A 1 84 ? -4.994 -6.571 -3.210 1.00 93.19 84 ARG A O 1
ATOM 681 N N . ILE A 1 85 ? -5.310 -4.954 -4.746 1.00 90.75 85 ILE A N 1
ATOM 682 C CA . ILE A 1 85 ? -4.912 -3.836 -3.879 1.00 90.75 85 ILE A CA 1
ATOM 683 C C . ILE A 1 85 ? -5.886 -3.698 -2.707 1.00 90.75 85 ILE A C 1
ATOM 685 O O . ILE A 1 85 ? -5.426 -3.604 -1.573 1.00 90.75 85 ILE A O 1
ATOM 689 N N . ILE A 1 86 ? -7.200 -3.766 -2.951 1.00 89.38 86 ILE A N 1
ATOM 690 C CA . ILE A 1 86 ? -8.216 -3.721 -1.886 1.00 89.38 86 ILE A CA 1
ATOM 691 C C . ILE A 1 86 ? -8.004 -4.862 -0.890 1.00 89.38 86 ILE A C 1
ATOM 693 O O . ILE A 1 86 ? -7.902 -4.613 0.305 1.00 89.38 86 ILE A O 1
ATOM 697 N N . ASN A 1 87 ? -7.851 -6.101 -1.365 1.00 90.31 87 ASN A N 1
ATOM 698 C CA . ASN A 1 87 ? -7.644 -7.251 -0.481 1.00 90.31 87 ASN A CA 1
ATOM 699 C C . ASN A 1 87 ? -6.385 -7.110 0.387 1.00 90.31 87 ASN A C 1
ATOM 701 O O . ASN A 1 87 ? -6.405 -7.467 1.563 1.00 90.31 87 ASN A O 1
ATOM 705 N N . LEU A 1 88 ? -5.293 -6.584 -0.180 1.00 89.56 88 LEU A N 1
ATOM 706 C CA . LEU A 1 88 ? -4.076 -6.283 0.578 1.00 89.56 88 LEU A CA 1
ATOM 707 C C . LEU A 1 88 ? -4.314 -5.170 1.603 1.00 89.56 88 LEU A C 1
ATOM 709 O O . LEU A 1 88 ? -3.831 -5.266 2.729 1.00 89.56 88 LEU A O 1
ATOM 713 N N . ALA A 1 89 ? -5.077 -4.143 1.234 1.00 88.38 89 ALA A N 1
ATOM 714 C CA . ALA A 1 89 ? -5.409 -3.044 2.126 1.00 88.38 89 ALA A CA 1
ATOM 715 C C . ALA A 1 89 ? -6.288 -3.485 3.302 1.00 88.38 89 ALA A C 1
ATOM 717 O O . ALA A 1 89 ? -6.016 -3.097 4.435 1.00 88.38 89 ALA A O 1
ATOM 718 N N . CYS A 1 90 ? -7.272 -4.358 3.069 1.00 87.50 90 CYS A N 1
ATOM 719 C CA . CYS A 1 90 ? -8.122 -4.926 4.119 1.00 87.50 90 CYS A CA 1
ATOM 720 C C . CYS A 1 90 ? -7.337 -5.756 5.149 1.00 87.50 90 CYS A C 1
ATOM 722 O O . CYS A 1 90 ? -7.776 -5.895 6.285 1.00 87.50 90 CYS A O 1
ATOM 724 N N . GLN A 1 91 ? -6.184 -6.313 4.769 1.00 86.56 91 GLN A N 1
ATOM 725 C CA . GLN A 1 91 ? -5.314 -7.070 5.677 1.00 86.56 91 GLN A CA 1
ATOM 726 C C . GLN A 1 91 ? -4.350 -6.176 6.474 1.00 86.56 91 GLN A C 1
ATOM 728 O O . GLN A 1 91 ? -3.672 -6.660 7.384 1.00 86.56 91 GLN A O 1
ATOM 733 N N . ALA A 1 92 ? -4.249 -4.885 6.149 1.00 86.25 92 ALA A N 1
ATOM 734 C CA . ALA A 1 92 ? -3.322 -3.981 6.811 1.00 86.25 92 ALA A CA 1
ATOM 735 C C . ALA A 1 92 ? -3.812 -3.630 8.226 1.00 86.25 92 ALA A C 1
ATOM 737 O O . ALA A 1 92 ? -4.853 -3.007 8.410 1.00 86.25 92 ALA A O 1
ATOM 738 N N . ARG A 1 93 ? -3.021 -3.988 9.245 1.00 80.69 93 ARG A N 1
ATOM 739 C CA . ARG A 1 93 ? -3.365 -3.776 10.664 1.00 80.69 93 ARG A CA 1
ATOM 740 C C . ARG A 1 93 ? -3.432 -2.301 11.081 1.00 80.69 93 ARG A C 1
ATOM 742 O O . ARG A 1 93 ? -4.149 -1.970 12.014 1.00 80.69 93 ARG A O 1
ATOM 749 N N . HIS A 1 94 ? -2.671 -1.436 10.414 1.00 81.44 94 HIS A N 1
ATOM 750 C CA . HIS A 1 94 ? -2.491 -0.028 10.793 1.00 81.44 94 HIS A CA 1
ATOM 751 C C . HIS A 1 94 ? -2.986 0.934 9.702 1.00 81.44 94 HIS A C 1
ATOM 753 O O . HIS A 1 94 ? -2.522 2.068 9.610 1.00 81.44 94 HIS A O 1
ATOM 759 N N . GLY A 1 95 ? -3.898 0.464 8.844 1.00 78.38 95 GLY A N 1
ATOM 760 C CA . GLY A 1 95 ? -4.306 1.182 7.640 1.00 78.38 95 GLY A CA 1
ATOM 761 C C . GLY A 1 95 ? -3.237 1.165 6.543 1.00 78.38 95 GLY A C 1
ATOM 762 O O . GLY A 1 95 ? -2.163 0.575 6.688 1.00 78.38 95 GLY A O 1
ATOM 763 N N . VAL A 1 96 ? -3.552 1.797 5.412 1.00 84.75 96 VAL A N 1
ATOM 764 C CA . VAL A 1 96 ? -2.665 1.878 4.244 1.00 84.75 96 VAL A CA 1
ATOM 765 C C . VAL A 1 96 ? -2.321 3.328 3.955 1.00 84.75 96 VAL A C 1
ATOM 767 O O . VAL A 1 96 ? -3.202 4.166 3.775 1.00 84.75 96 VAL A O 1
ATOM 770 N N . THR A 1 97 ? -1.028 3.621 3.850 1.00 88.38 97 THR A N 1
ATOM 771 C CA . THR A 1 97 ? -0.546 4.912 3.365 1.00 88.38 97 THR A CA 1
ATOM 772 C C . THR A 1 97 ? -0.553 4.913 1.840 1.00 88.38 97 THR A C 1
ATOM 774 O O . THR A 1 97 ? 0.235 4.230 1.186 1.00 88.38 97 THR A O 1
ATOM 777 N N . LEU A 1 98 ? -1.470 5.681 1.250 1.00 88.44 98 LEU A N 1
ATOM 778 C CA . LEU A 1 98 ? -1.503 5.845 -0.199 1.00 88.44 98 LEU A CA 1
ATOM 779 C C . LEU A 1 98 ? -0.322 6.722 -0.647 1.00 88.44 98 LEU A C 1
ATOM 781 O O . LEU A 1 98 ? -0.103 7.799 -0.083 1.00 88.44 98 LEU A O 1
ATOM 785 N N . PRO A 1 99 ? 0.457 6.297 -1.658 1.00 91.44 99 PRO A N 1
ATOM 786 C CA . PRO A 1 99 ? 1.544 7.111 -2.175 1.00 91.44 99 PRO A CA 1
ATOM 787 C C . PRO A 1 99 ? 0.997 8.390 -2.815 1.00 91.44 99 PRO A C 1
ATOM 789 O O . PRO A 1 99 ? -0.036 8.392 -3.485 1.00 91.44 99 PRO A O 1
ATOM 792 N N . SER A 1 100 ? 1.724 9.496 -2.648 1.00 95.62 100 SER A N 1
ATOM 793 C CA . SER A 1 100 ? 1.391 10.743 -3.342 1.00 95.62 100 SER A CA 1
ATOM 794 C C . SER A 1 100 ? 1.506 10.574 -4.861 1.00 95.62 100 SER A C 1
ATOM 796 O O . SER A 1 100 ? 2.367 9.839 -5.345 1.00 95.62 100 SER A O 1
ATOM 798 N N . ARG A 1 101 ? 0.736 11.350 -5.637 1.00 93.94 101 ARG A N 1
ATOM 799 C CA . ARG A 1 101 ? 0.795 11.334 -7.114 1.00 93.94 101 ARG A CA 1
ATOM 800 C C . ARG A 1 101 ? 2.221 11.484 -7.660 1.00 93.94 101 ARG A C 1
ATOM 802 O O . ARG A 1 101 ? 2.578 10.853 -8.653 1.00 93.94 101 ARG A O 1
ATOM 809 N N . LYS A 1 102 ? 3.041 12.326 -7.019 1.00 95.88 102 LYS A N 1
ATOM 810 C CA . LYS A 1 102 ? 4.448 12.531 -7.394 1.00 95.88 102 LYS A CA 1
ATOM 811 C C . LYS A 1 102 ? 5.282 11.275 -7.136 1.00 95.88 102 LYS A C 1
ATOM 813 O O . LYS A 1 102 ? 6.062 10.896 -8.004 1.00 95.88 102 LYS A O 1
ATOM 818 N N . ALA A 1 103 ? 5.097 10.635 -5.981 1.00 95.69 103 ALA A N 1
ATOM 819 C CA . ALA A 1 103 ? 5.768 9.381 -5.652 1.00 95.69 103 ALA A CA 1
ATOM 820 C C . ALA A 1 103 ? 5.384 8.279 -6.651 1.00 95.69 103 ALA A C 1
ATOM 822 O O . ALA A 1 103 ? 6.265 7.728 -7.302 1.00 95.69 103 ALA A O 1
ATOM 823 N N . THR A 1 104 ? 4.085 8.081 -6.901 1.00 95.50 104 THR A N 1
ATOM 824 C CA . THR A 1 104 ? 3.594 7.092 -7.874 1.00 95.50 104 THR A CA 1
ATOM 825 C C . THR A 1 104 ? 4.166 7.324 -9.272 1.00 95.50 104 THR A C 1
ATOM 827 O O . THR A 1 104 ? 4.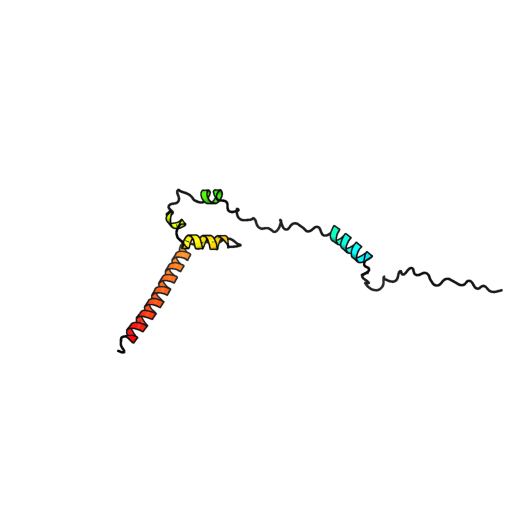583 6.383 -9.943 1.00 95.50 104 THR A O 1
ATOM 830 N N . ARG A 1 105 ? 4.231 8.585 -9.726 1.00 96.12 105 ARG A N 1
ATOM 831 C CA . ARG A 1 105 ? 4.821 8.918 -11.030 1.00 96.12 105 ARG A CA 1
ATOM 832 C C . ARG A 1 105 ? 6.305 8.557 -11.089 1.00 96.12 105 ARG A C 1
ATOM 834 O O . ARG A 1 105 ? 6.743 7.996 -12.090 1.00 96.12 105 ARG A O 1
ATOM 841 N N . ASN A 1 106 ? 7.065 8.875 -10.044 1.00 97.00 106 ASN A N 1
ATOM 842 C CA . ASN A 1 106 ? 8.484 8.535 -9.979 1.00 97.00 106 ASN A CA 1
ATOM 843 C C . ASN A 1 106 ? 8.692 7.018 -9.984 1.00 97.00 106 ASN A C 1
ATOM 845 O O . ASN A 1 106 ? 9.551 6.530 -10.714 1.00 97.00 106 ASN A O 1
ATOM 849 N N . ASP A 1 107 ? 7.878 6.271 -9.239 1.00 96.06 107 ASP A N 1
ATOM 850 C CA . ASP A 1 107 ? 7.952 4.810 -9.193 1.00 96.06 107 ASP A CA 1
ATOM 851 C C . ASP A 1 107 ? 7.677 4.182 -10.561 1.00 96.06 107 ASP A C 1
ATOM 853 O O . ASP A 1 107 ? 8.422 3.303 -10.996 1.00 96.06 107 ASP A O 1
ATOM 857 N N . LEU A 1 108 ? 6.673 4.683 -11.286 1.00 96.31 108 LEU A N 1
ATOM 858 C CA . LEU A 1 108 ? 6.380 4.245 -12.653 1.00 96.31 108 LEU A CA 1
ATOM 859 C C . LEU A 1 108 ? 7.553 4.510 -13.601 1.00 96.31 108 LEU A C 1
ATOM 861 O O . LEU A 1 108 ? 7.969 3.609 -14.327 1.00 96.31 108 LEU A O 1
ATOM 865 N N . VAL A 1 109 ? 8.118 5.721 -13.572 1.00 97.38 109 VAL A N 1
ATOM 866 C CA . VAL A 1 109 ? 9.287 6.069 -14.397 1.00 97.38 109 VAL A CA 1
ATOM 867 C C . VAL A 1 109 ? 10.475 5.170 -14.053 1.00 97.38 109 VAL A C 1
ATOM 869 O O . VAL A 1 109 ? 11.139 4.655 -14.949 1.00 97.38 109 VAL A O 1
ATOM 872 N N . ASN A 1 110 ? 10.711 4.909 -12.768 1.00 97.56 110 ASN A N 1
ATOM 873 C CA . ASN A 1 110 ? 11.777 4.020 -12.317 1.00 97.56 110 ASN A CA 1
ATOM 874 C C . ASN A 1 110 ? 11.569 2.578 -12.795 1.00 97.56 110 ASN A C 1
ATOM 876 O O . ASN A 1 110 ? 12.527 1.942 -13.238 1.00 97.56 110 ASN A O 1
ATOM 880 N N . MET A 1 111 ? 10.341 2.055 -12.729 1.00 96.75 111 MET A N 1
ATOM 881 C CA . MET A 1 111 ? 10.016 0.720 -13.243 1.00 96.75 111 MET A CA 1
ATOM 882 C C . MET A 1 111 ? 10.224 0.627 -14.756 1.00 96.75 111 MET A C 1
ATOM 884 O O . MET A 1 111 ? 10.850 -0.324 -15.223 1.00 96.75 111 MET A O 1
ATOM 888 N N . LEU A 1 112 ? 9.774 1.631 -15.512 1.00 96.94 112 LEU A N 1
ATOM 889 C CA . LEU A 1 112 ? 9.980 1.688 -16.960 1.00 96.94 112 LEU A CA 1
ATOM 890 C C . LEU A 1 112 ? 11.467 1.757 -17.315 1.00 96.94 112 LEU A C 1
ATOM 892 O O . LEU A 1 112 ? 11.931 0.997 -18.159 1.00 96.94 112 LEU A O 1
ATOM 896 N N . ASN A 1 113 ? 12.239 2.605 -16.635 1.00 96.62 113 ASN A N 1
ATOM 897 C CA . ASN A 1 113 ? 13.678 2.715 -16.867 1.00 96.62 113 ASN A CA 1
ATOM 898 C C . ASN A 1 113 ? 14.400 1.388 -16.599 1.00 96.62 113 ASN A C 1
ATOM 900 O O . ASN A 1 113 ? 15.242 0.980 -17.396 1.00 96.62 113 ASN A O 1
ATOM 904 N N . LYS A 1 114 ? 14.042 0.677 -15.521 1.00 96.88 114 LYS A N 1
ATOM 905 C CA . LYS A 1 114 ? 14.580 -0.664 -15.238 1.00 96.88 114 LYS A CA 1
ATOM 906 C C . LYS A 1 114 ? 14.255 -1.653 -16.357 1.00 96.88 114 LYS A C 1
ATOM 908 O O . LYS A 1 114 ? 15.147 -2.376 -16.790 1.00 96.88 114 LYS A O 1
ATOM 913 N N . TYR A 1 115 ? 13.012 -1.650 -16.840 1.00 96.94 115 TYR A N 1
ATOM 914 C CA . TYR A 1 115 ? 12.597 -2.488 -17.964 1.00 96.94 115 TYR A CA 1
ATOM 915 C C . TYR A 1 115 ? 13.411 -2.192 -19.233 1.00 96.94 115 TYR A C 1
ATOM 917 O O . TYR A 1 115 ? 13.913 -3.118 -19.863 1.00 96.94 115 TYR A O 1
ATOM 925 N N . TYR A 1 116 ? 13.618 -0.917 -19.577 1.00 95.69 116 TYR A N 1
ATOM 926 C CA . TYR A 1 116 ? 14.422 -0.541 -20.744 1.00 95.69 116 TYR A CA 1
ATOM 927 C C . TYR A 1 116 ? 15.895 -0.936 -20.613 1.00 95.69 116 TYR A C 1
ATOM 929 O O . TYR A 1 116 ? 16.494 -1.361 -21.599 1.00 95.69 116 TYR A O 1
ATOM 937 N N . ILE A 1 117 ? 16.479 -0.827 -19.417 1.00 95.25 117 ILE A N 1
ATOM 938 C CA . ILE A 1 117 ? 17.864 -1.252 -19.166 1.00 95.25 117 ILE A CA 1
ATOM 939 C C . ILE A 1 117 ? 18.006 -2.769 -19.343 1.00 95.25 117 ILE A C 1
ATOM 941 O O . ILE A 1 117 ? 18.926 -3.210 -20.031 1.00 95.25 117 ILE A O 1
ATOM 945 N N . ASP A 1 118 ? 17.096 -3.561 -18.769 1.00 95.44 118 ASP A N 1
ATOM 946 C CA . ASP A 1 118 ? 17.099 -5.024 -18.915 1.00 95.44 118 ASP A CA 1
ATOM 947 C C . ASP A 1 118 ? 16.895 -5.438 -20.380 1.00 95.44 118 ASP A C 1
ATOM 949 O O . ASP A 1 118 ? 17.645 -6.254 -20.919 1.00 95.44 118 ASP A O 1
ATOM 953 N N . LEU A 1 119 ? 15.945 -4.802 -21.070 1.00 94.69 119 LEU A N 1
ATOM 954 C CA . LEU A 1 119 ? 15.716 -5.039 -22.491 1.00 94.69 119 LEU A CA 1
ATOM 955 C C . LEU A 1 119 ? 16.964 -4.713 -23.326 1.00 94.69 119 LEU A C 1
ATOM 957 O O . LEU A 1 119 ? 17.381 -5.527 -24.147 1.00 94.69 119 LEU A O 1
ATOM 961 N N . ALA A 1 120 ? 17.595 -3.560 -23.090 1.00 93.19 120 ALA A N 1
ATOM 962 C CA . ALA A 1 120 ? 18.809 -3.158 -23.794 1.00 93.19 120 ALA A CA 1
ATOM 963 C C . ALA A 1 120 ? 19.976 -4.120 -23.534 1.00 93.19 120 ALA A C 1
ATOM 965 O O . ALA A 1 120 ? 20.747 -4.401 -24.450 1.00 93.19 120 ALA A O 1
ATOM 966 N N . ALA A 1 121 ? 20.110 -4.645 -22.313 1.00 93.44 121 ALA A N 1
ATOM 967 C CA . ALA A 1 121 ? 21.115 -5.656 -22.004 1.00 93.44 121 ALA A CA 1
ATOM 968 C C . ALA A 1 121 ? 20.874 -6.935 -22.818 1.00 93.44 121 ALA A C 1
ATOM 970 O O . ALA A 1 121 ? 21.781 -7.393 -23.512 1.00 93.44 121 ALA A O 1
ATOM 971 N N . ARG A 1 122 ? 19.645 -7.468 -22.805 1.00 92.00 122 ARG A N 1
ATOM 972 C CA . ARG A 1 122 ? 19.283 -8.687 -23.553 1.00 92.00 122 ARG A CA 1
ATOM 973 C C . ARG A 1 122 ? 19.495 -8.544 -25.057 1.00 92.00 122 ARG A C 1
ATOM 975 O O . ARG A 1 122 ? 19.957 -9.489 -25.687 1.00 92.00 122 ARG A O 1
ATOM 982 N N . LEU A 1 123 ? 19.170 -7.381 -25.621 1.00 92.25 123 LEU A N 1
ATOM 983 C CA . LEU A 1 123 ? 19.368 -7.115 -27.047 1.00 92.25 123 LEU A CA 1
ATOM 984 C C . LEU A 1 123 ? 20.858 -7.036 -27.404 1.00 92.25 123 LEU A C 1
ATOM 986 O O . LEU A 1 123 ? 21.281 -7.703 -28.340 1.00 92.25 123 LEU A O 1
ATOM 990 N N . LYS A 1 124 ? 21.678 -6.350 -26.596 1.00 82.88 124 LYS A N 1
ATOM 991 C CA . LYS A 1 124 ? 23.134 -6.287 -26.818 1.00 82.88 124 LYS A CA 1
ATOM 992 C C . LYS A 1 124 ? 23.797 -7.663 -26.790 1.00 82.88 124 LYS A C 1
ATOM 994 O O . LYS A 1 124 ? 24.654 -7.926 -27.619 1.00 82.88 124 LYS A O 1
ATOM 999 N N . PHE A 1 125 ? 23.415 -8.551 -25.867 1.00 62.59 125 PHE A N 1
ATOM 1000 C CA . PHE A 1 125 ? 23.950 -9.923 -25.842 1.00 62.59 125 PHE A CA 1
ATOM 1001 C C . PHE A 1 125 ? 23.580 -10.735 -27.090 1.00 62.59 125 PHE A C 1
ATOM 1003 O O . PHE A 1 125 ? 24.308 -11.655 -27.454 1.00 62.59 125 PHE A O 1
ATOM 1010 N N . ARG A 1 126 ? 22.469 -10.394 -27.745 1.00 60.28 126 ARG A N 1
ATOM 1011 C CA . ARG A 1 126 ? 21.974 -11.084 -28.934 1.00 60.28 126 ARG A CA 1
ATOM 1012 C C . ARG A 1 126 ? 22.735 -10.664 -30.196 1.00 60.28 126 ARG A C 1
ATOM 1014 O O . ARG A 1 126 ? 23.169 -11.536 -30.939 1.00 60.28 126 ARG A O 1
ATOM 1021 N N . ASP A 1 127 ? 23.038 -9.373 -30.337 1.00 60.12 127 ASP A N 1
ATOM 1022 C CA . ASP A 1 127 ? 23.833 -8.840 -31.456 1.00 60.12 127 ASP A CA 1
ATOM 1023 C C . ASP A 1 127 ? 25.258 -9.442 -31.527 1.00 60.12 127 ASP A C 1
ATOM 1025 O O . ASP A 1 127 ? 25.828 -9.568 -32.608 1.00 60.12 127 ASP A O 1
ATOM 1029 N N . PHE A 1 128 ? 25.842 -9.854 -30.392 1.00 53.19 128 PHE A N 1
ATOM 1030 C CA . PHE A 1 128 ? 27.143 -10.543 -30.358 1.00 53.19 128 PHE A CA 1
ATOM 1031 C C . PHE A 1 128 ? 27.060 -12.047 -30.658 1.00 53.19 128 PHE A C 1
ATOM 1033 O O . PHE A 1 128 ? 28.037 -12.613 -31.147 1.00 53.19 128 PHE A O 1
ATOM 1040 N N . ALA A 1 129 ? 25.935 -12.700 -30.354 1.00 56.91 129 ALA A N 1
ATOM 1041 C CA . ALA A 1 129 ? 25.745 -14.129 -30.608 1.00 56.91 129 ALA A CA 1
ATOM 1042 C C . ALA A 1 129 ? 25.493 -14.410 -32.098 1.00 56.91 129 ALA A C 1
ATOM 1044 O O . ALA A 1 129 ? 26.040 -15.370 -32.635 1.00 56.91 129 ALA A O 1
ATOM 1045 N N . ASP A 1 130 ? 24.748 -13.529 -32.771 1.00 58.06 130 ASP A N 1
ATOM 1046 C CA . ASP A 1 130 ? 24.447 -13.636 -34.206 1.00 58.06 130 ASP A CA 1
ATOM 1047 C C . ASP A 1 130 ? 25.656 -13.254 -35.097 1.00 58.06 130 ASP A C 1
ATOM 1049 O O . ASP A 1 130 ? 25.666 -13.536 -36.291 1.00 58.06 130 ASP A O 1
ATOM 1053 N N . ALA A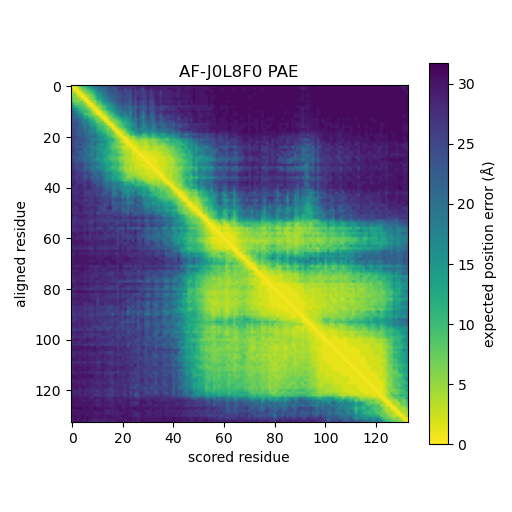 1 131 ? 26.704 -12.640 -34.528 1.00 58.38 131 ALA A N 1
ATOM 1054 C CA . ALA A 1 131 ? 27.931 -12.251 -35.234 1.00 58.3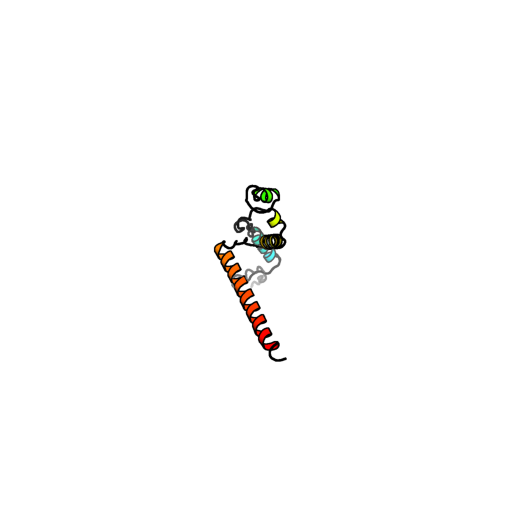8 131 ALA A CA 1
ATOM 1055 C C . ALA A 1 131 ? 29.048 -13.322 -35.223 1.00 58.38 131 ALA A C 1
ATOM 1057 O O . ALA A 1 131 ? 30.114 -13.088 -35.794 1.00 58.38 131 ALA A O 1
ATOM 1058 N N . GLN A 1 132 ? 28.846 -14.468 -34.556 1.00 51.53 132 GLN A N 1
ATOM 1059 C CA . GLN A 1 132 ? 29.817 -15.579 -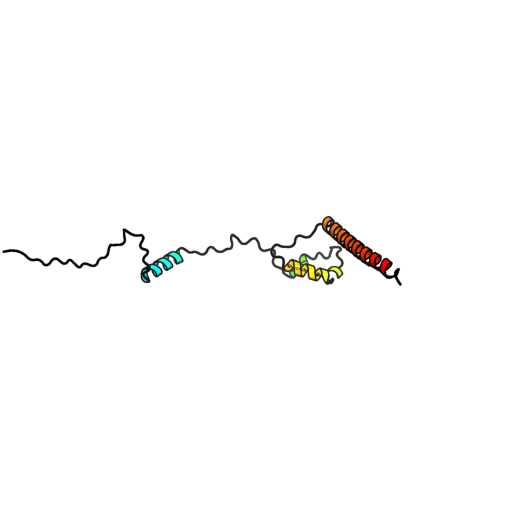34.494 1.00 51.53 132 GLN A CA 1
ATOM 1060 C C . GLN A 1 132 ? 29.408 -16.829 -35.294 1.00 51.53 132 GLN A C 1
ATOM 1062 O O . GLN A 1 132 ? 30.088 -17.854 -35.217 1.00 51.53 132 GLN A O 1
ATOM 1067 N N . THR A 1 133 ? 28.331 -16.743 -36.070 1.00 45.53 133 THR A N 1
ATOM 1068 C CA . THR A 1 133 ? 27.889 -17.761 -37.040 1.00 45.53 133 THR A CA 1
ATOM 1069 C C . THR A 1 133 ? 28.095 -17.277 -38.461 1.00 45.53 133 THR A C 1
ATOM 1071 O O . THR A 1 133 ? 28.572 -18.085 -39.286 1.00 45.53 133 THR A O 1
#